Protein AF-A0A4Y2CKQ8-F1 (afdb_monomer_lite)

pLDDT: mean 80.63, std 14.11, range [35.09, 95.0]

Structure (mmCIF, N/CA/C/O backbone):
data_AF-A0A4Y2CKQ8-F1
#
_entry.id   AF-A0A4Y2CKQ8-F1
#
loop_
_atom_site.group_PDB
_atom_site.id
_atom_site.type_symbol
_atom_site.label_atom_id
_atom_site.label_alt_id
_atom_site.label_comp_id
_atom_site.label_asym_id
_atom_site.label_entity_id
_atom_site.label_seq_id
_atom_site.pdbx_PDB_ins_code
_atom_site.Cartn_x
_atom_site.Cartn_y
_atom_site.Cartn_z
_atom_site.occupancy
_atom_site.B_iso_or_equiv
_atom_site.auth_seq_id
_atom_site.auth_comp_id
_atom_site.auth_asym_id
_atom_site.auth_atom_id
_atom_site.pdbx_PDB_model_num
ATOM 1 N N . MET A 1 1 ? -11.958 -5.731 -37.196 1.00 35.09 1 MET A N 1
ATOM 2 C CA . MET A 1 1 ? -10.980 -6.718 -36.691 1.00 35.09 1 MET A CA 1
ATOM 3 C C . MET A 1 1 ? -10.114 -6.032 -35.635 1.00 35.09 1 MET A C 1
ATOM 5 O O . MET A 1 1 ? -9.075 -5.488 -35.963 1.00 35.09 1 MET A O 1
ATOM 9 N N . TYR A 1 2 ? -10.590 -5.958 -34.386 1.00 38.00 2 TYR A N 1
ATOM 10 C CA . TYR A 1 2 ? -9.837 -5.392 -33.255 1.00 38.00 2 TYR A CA 1
ATOM 11 C C . TYR A 1 2 ? -9.271 -6.550 -32.431 1.00 38.00 2 TYR A C 1
ATOM 13 O O . TYR A 1 2 ? -9.840 -6.959 -31.424 1.00 38.00 2 TYR A O 1
ATOM 21 N N . ILE A 1 3 ? -8.181 -7.134 -32.917 1.00 45.41 3 ILE A N 1
ATOM 22 C CA . ILE A 1 3 ? -7.426 -8.175 -32.220 1.00 45.41 3 ILE A CA 1
ATOM 23 C C . ILE A 1 3 ? -6.011 -7.616 -32.101 1.00 45.41 3 ILE A C 1
ATOM 25 O O . ILE A 1 3 ? -5.329 -7.492 -33.111 1.00 45.41 3 ILE A O 1
ATOM 29 N N . GLY A 1 4 ? -5.588 -7.200 -30.905 1.00 40.81 4 GLY A N 1
ATOM 30 C CA . GLY A 1 4 ? -4.192 -6.782 -30.728 1.00 40.81 4 GLY A CA 1
ATOM 31 C C . GLY A 1 4 ? -3.801 -6.175 -29.383 1.00 40.81 4 GLY A C 1
ATOM 32 O O . GLY A 1 4 ? -2.689 -6.411 -28.935 1.00 40.81 4 GLY A O 1
ATOM 33 N N . PHE A 1 5 ? -4.685 -5.451 -28.692 1.00 41.44 5 PHE A N 1
ATOM 34 C CA . PHE A 1 5 ? -4.258 -4.675 -27.510 1.00 41.44 5 PHE A CA 1
ATOM 35 C C . PHE A 1 5 ? -4.561 -5.316 -26.156 1.00 41.44 5 PHE A C 1
ATOM 37 O O . PHE A 1 5 ? -4.099 -4.831 -25.129 1.00 41.44 5 PHE A O 1
ATOM 44 N N . LYS A 1 6 ? -5.297 -6.432 -26.123 1.00 44.38 6 LYS A N 1
ATOM 45 C CA . LYS A 1 6 ? -5.608 -7.093 -24.848 1.00 44.38 6 LYS A CA 1
ATOM 46 C C . LYS A 1 6 ? -4.371 -7.741 -24.201 1.00 44.38 6 LYS A C 1
ATOM 48 O O . LYS A 1 6 ? -4.338 -7.857 -22.990 1.00 44.38 6 LYS A O 1
ATOM 53 N N . ASN A 1 7 ? -3.345 -8.063 -24.999 1.00 49.75 7 ASN A N 1
ATOM 54 C CA . ASN A 1 7 ? -2.094 -8.687 -24.540 1.00 49.75 7 ASN A CA 1
ATOM 55 C C . ASN A 1 7 ? -0.895 -7.717 -24.497 1.00 49.75 7 ASN A C 1
ATOM 57 O O . ASN A 1 7 ? 0.187 -8.101 -24.056 1.00 49.75 7 ASN A O 1
ATOM 61 N N . SER A 1 8 ? -1.038 -6.476 -24.984 1.00 53.62 8 SER A N 1
ATOM 62 C CA . SER A 1 8 ? 0.080 -5.521 -25.022 1.00 53.62 8 SER A CA 1
ATOM 63 C C . SER A 1 8 ? 0.384 -4.929 -23.646 1.00 53.62 8 SER A C 1
ATOM 65 O O . SER A 1 8 ? 1.539 -4.633 -23.367 1.00 53.62 8 SER A O 1
ATOM 67 N N . GLY A 1 9 ? -0.625 -4.792 -22.777 1.00 56.56 9 GLY A N 1
ATOM 68 C CA . GLY A 1 9 ? -0.438 -4.357 -21.387 1.00 56.56 9 GLY A CA 1
ATOM 69 C C . GLY A 1 9 ? 0.451 -5.324 -20.606 1.00 56.56 9 GLY A C 1
ATOM 70 O O . GLY A 1 9 ? 1.481 -4.918 -20.072 1.00 56.56 9 GLY A O 1
ATOM 71 N N . ASP A 1 10 ? 0.119 -6.614 -20.648 1.00 58.12 10 ASP A N 1
ATOM 72 C CA . ASP A 1 10 ? 0.863 -7.682 -19.968 1.00 58.12 10 ASP A CA 1
ATOM 73 C C . ASP A 1 10 ? 2.298 -7.823 -20.496 1.00 58.12 10 ASP A C 1
ATOM 75 O O . ASP A 1 10 ? 3.238 -8.064 -19.735 1.00 58.12 10 ASP A O 1
ATOM 79 N N . TYR A 1 11 ? 2.489 -7.650 -21.809 1.00 62.44 11 TYR A N 1
ATOM 80 C CA . TYR A 1 11 ? 3.812 -7.671 -22.432 1.00 62.44 11 TYR A CA 1
ATOM 81 C C . TYR A 1 11 ? 4.660 -6.460 -22.017 1.00 62.44 11 TYR A C 1
ATOM 83 O O . TYR A 1 11 ? 5.824 -6.621 -21.649 1.00 62.44 11 TYR A O 1
ATOM 91 N N . CYS A 1 12 ? 4.073 -5.260 -21.995 1.00 63.34 12 CYS A N 1
ATOM 92 C CA . CYS A 1 12 ? 4.738 -4.054 -21.503 1.00 63.34 12 CYS A CA 1
ATOM 93 C C . CYS A 1 12 ? 5.095 -4.160 -20.013 1.00 63.34 12 CYS A C 1
ATOM 95 O O . CYS A 1 12 ? 6.179 -3.731 -19.624 1.00 63.34 12 CYS A O 1
ATOM 97 N N . LEU A 1 13 ? 4.234 -4.772 -19.193 1.00 62.81 13 LEU A N 1
ATOM 98 C CA . LEU A 1 13 ? 4.495 -5.032 -17.773 1.00 62.81 13 LEU A CA 1
ATOM 99 C C . LEU A 1 13 ? 5.676 -5.993 -17.579 1.00 62.81 13 LEU A C 1
ATOM 101 O O . LEU A 1 13 ? 6.570 -5.708 -16.782 1.00 62.81 13 LEU A O 1
ATOM 105 N N . LYS A 1 14 ? 5.733 -7.090 -18.346 1.00 66.69 14 LYS A N 1
ATOM 106 C CA . LYS A 1 14 ? 6.870 -8.029 -18.323 1.00 66.69 14 LYS A CA 1
ATOM 107 C C . LYS A 1 14 ? 8.178 -7.373 -18.773 1.00 66.69 14 LYS A C 1
ATOM 109 O O . LYS A 1 14 ? 9.193 -7.520 -18.100 1.00 66.69 14 LYS A O 1
ATOM 114 N N . LEU A 1 15 ? 8.153 -6.602 -19.861 1.00 68.38 15 LEU A N 1
ATOM 115 C CA . LEU A 1 15 ? 9.333 -5.876 -20.343 1.00 68.38 15 LEU A CA 1
ATOM 116 C C . LEU A 1 15 ? 9.811 -4.816 -19.351 1.00 68.38 15 LEU A C 1
ATOM 118 O O . LEU A 1 15 ? 11.014 -4.690 -19.120 1.00 68.38 15 LEU A O 1
ATOM 122 N N . PHE A 1 16 ? 8.882 -4.070 -18.746 1.00 69.38 16 PHE A N 1
ATOM 123 C CA . PHE A 1 16 ? 9.215 -3.117 -17.695 1.00 69.38 16 PHE A CA 1
ATOM 124 C C . PHE A 1 16 ? 9.885 -3.829 -16.520 1.00 69.38 16 PHE A C 1
ATOM 126 O O . PHE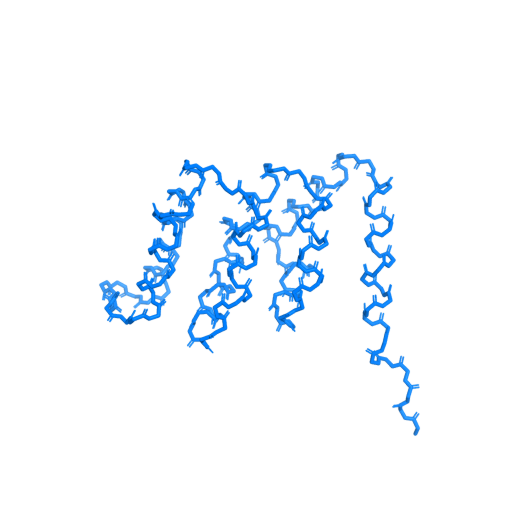 A 1 16 ? 10.899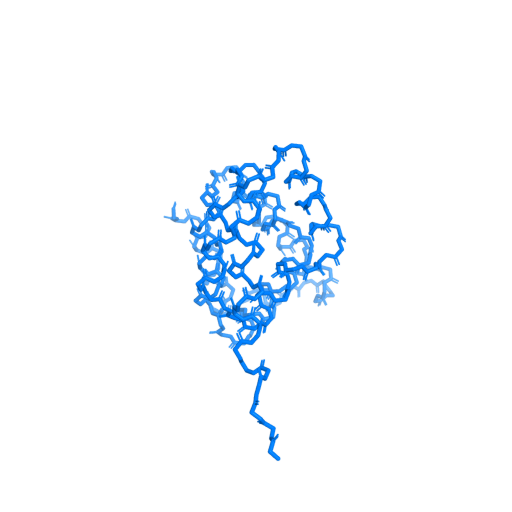 -3.344 -16.043 1.00 69.38 16 PHE A O 1
ATOM 133 N N . GLN A 1 17 ? 9.392 -4.997 -16.101 1.00 65.50 17 GLN A N 1
ATOM 134 C CA . GLN A 1 17 ? 9.978 -5.784 -15.009 1.00 65.50 17 GLN A CA 1
ATOM 135 C C . GLN A 1 17 ? 11.398 -6.279 -15.326 1.00 65.50 17 GLN A C 1
ATOM 137 O O . GLN A 1 17 ? 12.309 -6.063 -14.521 1.00 65.50 17 GLN A O 1
ATOM 142 N N . ASP A 1 18 ? 11.612 -6.877 -16.502 1.00 70.00 18 ASP A N 1
ATOM 143 C CA . ASP A 1 18 ? 12.933 -7.356 -16.936 1.00 70.00 18 ASP A CA 1
ATOM 144 C C . ASP A 1 18 ? 13.947 -6.215 -17.034 1.00 70.00 18 ASP A C 1
ATOM 146 O O . ASP A 1 18 ? 15.119 -6.367 -16.671 1.00 70.00 18 ASP A O 1
ATOM 150 N N . PHE A 1 19 ? 13.492 -5.054 -17.504 1.00 71.62 19 PHE A N 1
ATOM 151 C CA . PHE A 1 19 ? 14.312 -3.857 -17.566 1.00 71.62 19 PHE A CA 1
ATOM 152 C C . PHE A 1 19 ? 14.570 -3.298 -16.164 1.00 71.62 19 PHE A C 1
ATOM 154 O O . PHE A 1 19 ? 15.720 -3.051 -15.814 1.00 71.62 19 PHE A O 1
ATOM 161 N N . PHE A 1 20 ? 13.541 -3.178 -15.323 1.00 71.31 20 PHE A N 1
ATOM 162 C CA . PHE A 1 20 ? 13.616 -2.582 -13.989 1.00 71.31 20 PHE A CA 1
ATOM 163 C C . PHE A 1 20 ? 14.602 -3.310 -13.073 1.00 71.31 20 PHE A C 1
ATOM 165 O O . PHE A 1 20 ? 15.344 -2.660 -12.339 1.00 71.31 20 PHE A O 1
ATOM 172 N N . LEU A 1 21 ? 14.697 -4.640 -13.164 1.00 68.88 21 LEU A N 1
ATOM 173 C CA . LEU A 1 21 ? 15.694 -5.417 -12.416 1.00 68.88 21 LEU A CA 1
ATOM 174 C C . LEU A 1 21 ? 17.140 -5.149 -12.864 1.00 68.88 21 LEU A C 1
ATOM 176 O O . LEU A 1 21 ? 18.066 -5.310 -12.070 1.00 68.88 21 LEU A O 1
ATOM 180 N N . ARG A 1 22 ? 17.341 -4.717 -14.114 1.00 77.56 22 ARG A N 1
ATOM 181 C CA . ARG A 1 22 ? 18.652 -4.362 -14.685 1.00 77.56 22 ARG A CA 1
ATOM 182 C C . ARG A 1 22 ? 19.009 -2.887 -14.479 1.00 77.56 22 ARG A C 1
ATOM 184 O O . ARG A 1 22 ? 20.152 -2.501 -14.714 1.00 77.56 22 ARG A O 1
ATOM 191 N N . ILE A 1 23 ? 18.058 -2.063 -14.035 1.00 76.25 23 ILE A N 1
ATOM 192 C CA . ILE A 1 23 ? 18.274 -0.641 -13.765 1.00 76.25 23 ILE A CA 1
ATOM 193 C C . ILE A 1 23 ? 19.117 -0.461 -12.478 1.00 76.25 23 ILE A C 1
ATOM 195 O O . ILE A 1 23 ? 18.841 -1.099 -11.448 1.00 76.25 23 ILE A O 1
ATOM 199 N N . PRO A 1 24 ? 20.109 0.455 -12.477 1.00 79.25 24 PRO A N 1
ATOM 200 C CA . PRO A 1 24 ? 20.878 0.783 -11.278 1.00 79.25 24 PRO A CA 1
ATOM 201 C C . PRO A 1 24 ? 19.993 1.238 -10.100 1.00 79.25 24 PRO A C 1
ATOM 203 O O . PRO A 1 24 ? 18.932 1.839 -10.273 1.00 79.25 24 PRO A O 1
ATOM 206 N N . CYS A 1 25 ? 20.416 0.946 -8.868 1.00 73.88 25 CYS A N 1
ATOM 207 C CA . CYS A 1 25 ? 19.588 1.130 -7.667 1.00 73.88 25 CYS A CA 1
ATOM 208 C C . CYS A 1 25 ? 19.095 2.576 -7.446 1.00 73.88 25 CYS A C 1
ATOM 210 O O . CYS A 1 25 ? 17.968 2.781 -7.000 1.00 73.88 25 CYS A O 1
ATOM 212 N N . ASN A 1 26 ? 19.894 3.581 -7.807 1.00 77.56 26 ASN A N 1
ATOM 213 C CA . ASN A 1 26 ? 19.533 4.999 -7.713 1.00 77.56 26 ASN A CA 1
ATOM 214 C C . ASN A 1 26 ? 18.331 5.365 -8.603 1.00 77.56 26 ASN A C 1
ATOM 216 O O . ASN A 1 26 ? 17.440 6.092 -8.170 1.00 77.56 26 ASN A O 1
ATOM 220 N N . PHE A 1 27 ? 18.259 4.825 -9.818 1.00 77.44 27 PHE A N 1
ATOM 221 C CA . PHE A 1 27 ? 17.125 5.040 -10.716 1.00 77.44 27 PHE A CA 1
ATOM 222 C C . PHE A 1 27 ? 15.854 4.356 -10.202 1.00 77.44 27 PHE A C 1
ATOM 224 O O . PHE A 1 27 ? 14.775 4.938 -10.295 1.00 77.44 27 PHE A O 1
ATOM 231 N N . ARG A 1 28 ? 15.972 3.167 -9.593 1.00 79.19 28 ARG A N 1
ATOM 232 C CA . ARG A 1 28 ? 14.834 2.491 -8.943 1.00 79.19 28 ARG A CA 1
ATOM 233 C C . ARG A 1 28 ? 14.283 3.300 -7.768 1.00 79.19 28 ARG A C 1
ATOM 235 O O . ARG A 1 28 ? 13.069 3.423 -7.632 1.00 79.19 28 ARG A O 1
ATOM 242 N N . LYS A 1 29 ? 15.157 3.915 -6.966 1.00 79.50 29 LYS A N 1
ATOM 243 C CA . LYS A 1 29 ? 14.746 4.817 -5.880 1.00 79.50 29 LYS A CA 1
ATOM 244 C C . LYS A 1 29 ? 13.993 6.042 -6.409 1.00 79.50 29 LYS A C 1
ATOM 246 O O . LYS A 1 29 ? 12.899 6.323 -5.933 1.00 79.50 29 LYS A O 1
ATOM 251 N N . ASN A 1 30 ? 14.526 6.700 -7.440 1.00 84.38 30 ASN A N 1
ATOM 252 C CA . ASN A 1 30 ? 13.866 7.846 -8.079 1.00 84.38 30 ASN A CA 1
ATOM 253 C C . ASN A 1 30 ? 12.501 7.475 -8.675 1.00 84.38 30 ASN A C 1
ATOM 255 O O . ASN A 1 30 ? 11.574 8.283 -8.663 1.00 84.38 30 ASN A O 1
ATOM 259 N N . PHE A 1 31 ? 12.374 6.258 -9.208 1.00 83.25 31 PHE A N 1
ATOM 260 C CA . PHE A 1 31 ? 11.101 5.742 -9.692 1.00 83.25 31 PHE A CA 1
ATOM 261 C C . PHE A 1 31 ? 10.088 5.602 -8.548 1.00 83.25 31 PHE A C 1
ATOM 263 O O . PHE A 1 31 ? 8.991 6.136 -8.650 1.00 83.25 31 PHE A O 1
ATOM 270 N N . VAL A 1 32 ? 10.474 4.984 -7.428 1.00 84.81 32 VAL A N 1
ATOM 271 C CA . VAL A 1 32 ? 9.609 4.869 -6.239 1.00 84.81 32 VAL A CA 1
ATOM 272 C C . VAL A 1 32 ? 9.210 6.242 -5.695 1.00 84.81 32 VAL A C 1
ATOM 274 O O . VAL A 1 32 ? 8.055 6.442 -5.334 1.00 84.81 32 VAL A O 1
ATOM 277 N N . ASP A 1 33 ? 10.132 7.207 -5.671 1.00 87.12 33 ASP A N 1
ATOM 278 C CA . ASP A 1 33 ? 9.829 8.578 -5.248 1.00 87.12 33 ASP A CA 1
ATOM 279 C C . ASP A 1 33 ? 8.745 9.214 -6.130 1.00 87.12 33 ASP A C 1
ATOM 281 O O . ASP A 1 33 ? 7.812 9.833 -5.614 1.00 87.12 33 ASP A O 1
ATOM 285 N N . ARG A 1 34 ? 8.821 9.005 -7.452 1.00 85.38 34 ARG A N 1
ATOM 286 C CA . ARG A 1 34 ? 7.784 9.456 -8.389 1.00 85.38 34 ARG A CA 1
ATOM 287 C C . ARG A 1 34 ? 6.455 8.746 -8.175 1.00 85.38 34 ARG A C 1
ATOM 289 O O . ARG A 1 34 ? 5.433 9.425 -8.175 1.00 85.38 34 ARG A O 1
ATOM 296 N N . GLU A 1 35 ? 6.464 7.432 -7.969 1.00 84.44 35 GLU A N 1
ATOM 297 C CA . GLU A 1 35 ? 5.244 6.668 -7.682 1.00 84.44 35 GLU A CA 1
ATOM 298 C C . GLU A 1 35 ? 4.554 7.201 -6.419 1.00 84.44 35 GLU A C 1
ATOM 300 O O . GLU A 1 35 ? 3.367 7.516 -6.449 1.00 84.44 35 GLU A O 1
ATOM 305 N N . CYS A 1 36 ? 5.307 7.427 -5.340 1.00 84.69 36 CYS A N 1
ATOM 306 C CA . CYS A 1 36 ? 4.771 7.990 -4.101 1.00 84.69 36 CYS A CA 1
ATOM 307 C C . CYS A 1 36 ? 4.216 9.416 -4.270 1.00 84.69 36 CYS A C 1
ATOM 309 O O . CYS A 1 36 ? 3.264 9.787 -3.581 1.00 84.69 36 CYS A O 1
ATOM 311 N N . GLN A 1 37 ? 4.822 10.234 -5.139 1.00 86.12 37 GLN A N 1
ATOM 312 C CA . GLN A 1 37 ? 4.446 11.637 -5.319 1.00 86.12 37 GLN A CA 1
ATOM 313 C C . GLN A 1 37 ? 3.263 11.817 -6.275 1.00 86.12 37 GLN A C 1
ATOM 315 O O . GLN A 1 37 ? 2.359 12.611 -6.000 1.00 86.12 37 GLN A O 1
ATOM 320 N N . TYR A 1 38 ? 3.267 11.102 -7.397 1.00 80.81 38 TYR A N 1
ATOM 321 C CA . TYR A 1 38 ? 2.353 11.357 -8.508 1.00 80.81 38 TYR A CA 1
ATOM 322 C C . TYR A 1 38 ? 1.321 10.257 -8.727 1.00 80.81 38 TYR A C 1
ATOM 324 O O . TYR A 1 38 ? 0.305 10.564 -9.342 1.00 80.81 38 TYR A O 1
ATOM 332 N N . GLY A 1 39 ? 1.547 9.040 -8.215 1.00 69.69 39 GLY A N 1
ATOM 333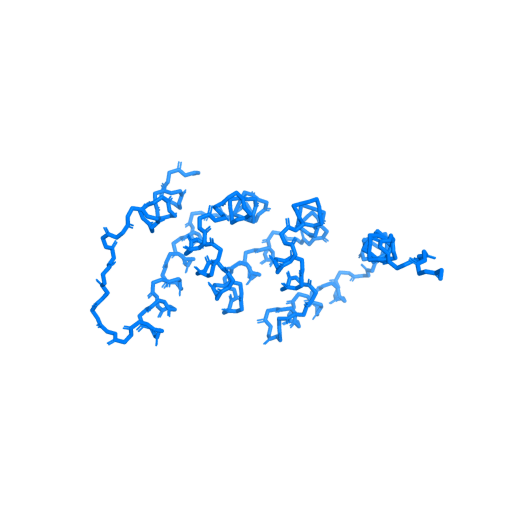 C CA . GLY A 1 39 ? 0.633 7.920 -8.420 1.00 69.69 39 GLY A CA 1
ATOM 334 C C . GLY A 1 39 ? 0.558 7.532 -9.897 1.00 69.69 39 GLY A C 1
ATOM 335 O O . GLY A 1 39 ? -0.334 7.970 -10.621 1.00 69.69 39 GLY A O 1
ATOM 336 N N . SER A 1 40 ? 1.545 6.775 -10.387 1.00 77.75 40 SER A N 1
ATOM 337 C CA . SER A 1 40 ? 1.672 6.471 -11.818 1.00 77.75 40 SER A CA 1
ATOM 338 C C . SER A 1 40 ? 1.441 4.999 -12.131 1.00 77.75 40 SER A C 1
ATOM 340 O O . SER A 1 40 ? 0.310 4.567 -12.355 1.00 77.75 40 SER A O 1
ATOM 342 N N . HIS A 1 41 ? 2.507 4.214 -12.211 1.00 80.94 41 HIS A N 1
ATOM 343 C CA . HIS A 1 41 ? 2.429 2.836 -12.656 1.00 80.94 41 HIS A CA 1
ATOM 344 C C . HIS A 1 41 ? 1.795 1.932 -11.598 1.00 80.94 41 HIS A C 1
ATOM 346 O O . HIS A 1 41 ? 0.981 1.071 -11.927 1.00 80.94 41 HIS A O 1
ATOM 352 N N . PHE A 1 42 ? 2.132 2.143 -10.327 1.00 84.00 42 PHE A N 1
ATOM 353 C CA . PHE A 1 42 ? 1.601 1.349 -9.228 1.00 84.00 42 PHE A CA 1
ATOM 354 C C . PHE A 1 42 ? 0.094 1.570 -9.045 1.00 84.00 42 PHE A C 1
ATOM 356 O O . PHE A 1 42 ? -0.656 0.610 -8.877 1.00 84.00 42 PHE A O 1
ATOM 363 N N . ASP A 1 43 ? -0.364 2.814 -9.190 1.00 84.25 43 ASP A N 1
ATOM 364 C CA . ASP A 1 43 ? -1.787 3.167 -9.163 1.00 84.25 43 ASP A CA 1
ATOM 365 C C . ASP A 1 43 ? -2.563 2.487 -10.294 1.00 84.25 43 ASP A C 1
ATOM 367 O O . ASP A 1 43 ? -3.668 1.985 -10.077 1.00 84.25 43 ASP A O 1
ATOM 371 N N . PHE A 1 44 ? -1.973 2.404 -11.492 1.00 84.50 44 PHE A N 1
ATOM 372 C CA . PHE A 1 44 ? -2.570 1.663 -12.599 1.00 84.50 44 PHE A CA 1
ATOM 373 C C . PHE A 1 44 ? -2.731 0.178 -12.257 1.00 84.50 44 PHE A C 1
ATOM 375 O O . PHE A 1 44 ? -3.825 -0.358 -12.428 1.00 84.50 44 PHE A O 1
ATOM 382 N N . ILE A 1 45 ? -1.685 -0.465 -11.723 1.00 86.38 45 ILE A N 1
ATOM 383 C CA . ILE A 1 45 ? -1.729 -1.876 -11.308 1.00 86.38 45 ILE A CA 1
ATOM 384 C C . ILE A 1 45 ? -2.833 -2.095 -10.255 1.00 86.38 45 ILE A C 1
ATOM 386 O O . ILE A 1 45 ? -3.617 -3.040 -10.366 1.00 86.38 45 ILE A O 1
ATOM 390 N N . LEU A 1 46 ? -2.943 -1.199 -9.266 1.00 88.56 46 LEU A N 1
ATOM 391 C CA . LEU A 1 46 ? -3.998 -1.243 -8.248 1.00 88.56 46 LEU A CA 1
ATOM 392 C C . LEU A 1 46 ? -5.397 -1.053 -8.846 1.00 88.56 46 LEU A C 1
ATOM 394 O O . LEU A 1 46 ? -6.338 -1.722 -8.421 1.00 88.56 46 LEU A O 1
ATOM 398 N N . ALA A 1 47 ? -5.550 -0.155 -9.820 1.00 86.19 47 ALA A N 1
ATOM 399 C CA . ALA A 1 47 ? -6.830 0.139 -10.460 1.00 86.19 47 ALA A CA 1
ATOM 400 C C . ALA A 1 47 ? -7.360 -1.030 -11.302 1.00 86.19 47 ALA A C 1
ATOM 402 O O . ALA A 1 47 ? -8.573 -1.235 -11.355 1.00 86.19 47 ALA A O 1
ATOM 403 N N . VAL A 1 48 ? -6.468 -1.794 -11.943 1.00 86.94 48 VAL A N 1
ATOM 404 C CA . VAL A 1 48 ? -6.837 -2.998 -12.707 1.00 86.94 48 VAL A CA 1
ATOM 405 C C . VAL A 1 48 ? -6.868 -4.273 -11.856 1.00 86.94 48 VAL A C 1
ATOM 407 O O . VAL A 1 48 ? -7.209 -5.331 -12.377 1.00 86.94 48 VAL A O 1
ATOM 410 N N . GLU A 1 49 ? -6.560 -4.174 -10.557 1.00 90.88 49 GLU A N 1
ATOM 411 C CA . GLU A 1 49 ? -6.557 -5.288 -9.597 1.00 90.88 49 GLU A CA 1
ATOM 412 C C . GLU A 1 49 ? -5.622 -6.456 -10.011 1.00 90.88 49 GLU A C 1
ATOM 414 O O . GLU A 1 49 ? -5.882 -7.617 -9.689 1.00 90.88 49 GLU A O 1
ATOM 419 N N . ASP A 1 50 ? -4.517 -6.167 -10.714 1.00 87.69 50 ASP A N 1
ATOM 420 C CA . ASP A 1 50 ? -3.577 -7.184 -11.217 1.00 87.69 50 ASP A CA 1
ATOM 421 C C . ASP A 1 50 ? -2.610 -7.657 -10.117 1.00 87.69 50 ASP A C 1
ATOM 423 O O . ASP A 1 50 ? -1.541 -7.085 -9.883 1.00 87.69 50 ASP A O 1
ATOM 427 N N . ILE A 1 51 ? -3.006 -8.736 -9.438 1.00 91.12 51 ILE A N 1
ATOM 428 C CA . ILE A 1 51 ? -2.260 -9.356 -8.333 1.00 91.12 51 ILE A CA 1
ATOM 429 C C . ILE A 1 51 ? -0.865 -9.819 -8.760 1.00 91.12 51 ILE A C 1
ATOM 431 O O . ILE A 1 51 ? 0.090 -9.640 -8.004 1.00 91.12 51 ILE A O 1
ATOM 435 N N . GLU A 1 52 ? -0.723 -10.403 -9.950 1.00 88.12 52 GLU A N 1
ATOM 436 C CA . GLU A 1 52 ? 0.570 -10.927 -10.390 1.00 88.12 52 GLU A CA 1
ATOM 437 C C . GLU A 1 52 ? 1.559 -9.775 -10.603 1.00 88.12 52 GLU A C 1
ATOM 439 O O . GLU A 1 52 ? 2.710 -9.834 -10.157 1.00 88.12 52 GLU A O 1
ATOM 444 N N . SER A 1 53 ? 1.096 -8.687 -11.219 1.00 85.00 53 SER A N 1
ATOM 445 C CA . SER A 1 53 ? 1.906 -7.483 -11.377 1.00 85.00 53 SER A CA 1
ATOM 446 C C . SER A 1 53 ? 2.236 -6.815 -10.044 1.00 85.00 53 SER A C 1
ATOM 448 O O . SER A 1 53 ? 3.366 -6.347 -9.894 1.00 85.00 53 SER A O 1
ATOM 450 N N . LEU A 1 54 ? 1.329 -6.821 -9.055 1.00 89.81 54 LEU A N 1
ATOM 451 C CA . LEU A 1 54 ? 1.629 -6.336 -7.700 1.00 89.81 54 LEU A CA 1
ATOM 452 C C . LEU A 1 54 ? 2.774 -7.125 -7.065 1.00 89.81 54 LEU A C 1
ATOM 454 O O . LEU A 1 54 ? 3.767 -6.531 -6.643 1.00 89.81 54 LEU A O 1
ATOM 458 N N . GLU A 1 55 ? 2.675 -8.455 -7.025 1.00 90.69 55 GLU A N 1
ATOM 459 C CA . GLU A 1 55 ? 3.707 -9.305 -6.420 1.00 90.69 55 GLU A CA 1
ATOM 460 C C . GLU A 1 55 ? 5.071 -9.087 -7.081 1.00 90.69 55 GLU A C 1
ATOM 462 O O . GLU A 1 55 ? 6.095 -8.935 -6.408 1.00 90.69 55 GLU A O 1
ATOM 467 N N . ARG A 1 56 ? 5.095 -9.017 -8.415 1.00 83.88 56 ARG A N 1
ATOM 468 C CA . ARG A 1 56 ? 6.327 -8.755 -9.162 1.00 83.88 56 ARG A CA 1
ATOM 469 C C . ARG A 1 56 ? 6.874 -7.349 -8.905 1.00 83.88 56 ARG A C 1
ATOM 471 O O . ARG A 1 56 ? 8.087 -7.200 -8.756 1.00 83.88 56 ARG A O 1
ATOM 478 N N . PHE A 1 57 ? 6.013 -6.336 -8.814 1.00 85.75 57 PHE A N 1
ATOM 479 C CA . PHE A 1 57 ? 6.413 -4.965 -8.499 1.00 85.75 57 PHE A CA 1
ATOM 480 C C . PHE A 1 57 ? 7.064 -4.878 -7.116 1.00 85.75 57 PHE A C 1
ATOM 482 O O . PHE A 1 57 ? 8.175 -4.373 -6.991 1.00 85.75 57 PHE A O 1
ATOM 489 N N . PHE A 1 58 ? 6.438 -5.445 -6.081 1.00 89.50 58 PHE A N 1
ATOM 490 C CA . PHE A 1 58 ? 7.014 -5.451 -4.735 1.00 89.50 58 PHE A CA 1
ATOM 491 C C . PHE A 1 58 ? 8.356 -6.190 -4.681 1.00 89.50 58 PHE A C 1
ATOM 493 O O . PHE A 1 58 ? 9.286 -5.724 -4.023 1.00 89.50 58 PHE A O 1
ATOM 500 N N . ARG A 1 59 ? 8.514 -7.305 -5.406 1.00 87.06 59 ARG A N 1
ATOM 501 C CA . ARG A 1 59 ? 9.788 -8.048 -5.460 1.00 87.06 59 ARG A CA 1
ATOM 502 C C . ARG A 1 59 ? 10.935 -7.259 -6.090 1.00 87.06 59 ARG A C 1
ATOM 504 O O . ARG A 1 59 ? 12.088 -7.543 -5.773 1.00 87.06 59 ARG A O 1
ATOM 511 N N . SER A 1 60 ? 10.644 -6.289 -6.954 1.00 82.44 60 SER A N 1
ATOM 512 C CA . SER A 1 60 ? 11.662 -5.545 -7.702 1.00 82.44 60 SER A CA 1
ATOM 513 C C . SER A 1 60 ? 12.267 -4.360 -6.926 1.00 82.44 60 SER A C 1
ATOM 515 O O . SER A 1 60 ? 13.348 -3.867 -7.276 1.00 82.44 60 SER A O 1
ATOM 517 N N . VAL A 1 61 ? 11.606 -3.937 -5.843 1.00 84.56 61 VAL A N 1
ATOM 518 C CA . VAL A 1 61 ? 12.025 -2.836 -4.964 1.00 84.56 61 VAL A CA 1
ATOM 519 C C . VAL A 1 61 ? 12.505 -3.340 -3.595 1.00 84.56 61 VAL A C 1
ATOM 521 O O . VAL A 1 61 ? 12.130 -4.427 -3.143 1.00 84.56 61 VAL A O 1
ATOM 524 N N . ASP A 1 62 ? 13.356 -2.561 -2.923 1.00 87.50 62 ASP A N 1
ATOM 525 C CA . ASP A 1 62 ? 13.857 -2.878 -1.578 1.00 87.50 62 ASP A CA 1
ATOM 526 C C . ASP A 1 62 ? 12.799 -2.665 -0.481 1.00 87.50 62 ASP A C 1
ATOM 528 O O . ASP A 1 62 ? 11.778 -2.020 -0.700 1.00 87.50 62 ASP A O 1
ATOM 532 N N . ALA A 1 63 ? 13.034 -3.213 0.715 1.00 88.88 63 ALA A N 1
ATOM 533 C CA . ALA A 1 63 ? 12.065 -3.178 1.814 1.00 88.88 63 ALA A CA 1
ATOM 534 C C . ALA A 1 63 ? 11.638 -1.751 2.215 1.00 88.88 63 ALA A C 1
ATOM 536 O O . ALA A 1 63 ? 10.455 -1.512 2.459 1.00 88.88 63 ALA A O 1
ATOM 537 N N . ALA A 1 64 ? 12.568 -0.791 2.223 1.00 89.50 64 ALA A N 1
ATOM 538 C CA . ALA A 1 64 ? 12.262 0.590 2.590 1.00 89.50 64 ALA A CA 1
ATOM 539 C C . ALA A 1 64 ? 11.367 1.260 1.537 1.00 89.50 64 ALA A C 1
ATOM 541 O O . ALA A 1 64 ? 10.419 1.969 1.876 1.00 89.50 64 ALA A O 1
ATOM 542 N N . ALA A 1 65 ? 11.625 1.005 0.254 1.00 90.06 65 ALA A N 1
ATOM 543 C CA . ALA A 1 65 ? 10.768 1.451 -0.835 1.00 90.06 65 ALA A CA 1
ATOM 544 C C . ALA A 1 65 ? 9.351 0.868 -0.731 1.00 90.06 65 ALA A C 1
ATOM 546 O O . ALA A 1 65 ? 8.380 1.610 -0.881 1.00 90.06 65 ALA A O 1
ATOM 547 N N . ARG A 1 66 ? 9.215 -0.428 -0.417 1.00 92.31 66 ARG A N 1
ATOM 548 C CA . ARG A 1 66 ? 7.904 -1.084 -0.256 1.00 92.31 66 ARG A CA 1
ATOM 549 C C . ARG A 1 66 ? 7.059 -0.437 0.835 1.00 92.31 66 ARG A C 1
ATOM 551 O O . ARG A 1 66 ? 5.887 -0.154 0.601 1.00 92.31 66 ARG A O 1
ATOM 558 N N . ALA A 1 67 ? 7.660 -0.176 1.996 1.00 92.69 67 ALA A N 1
ATOM 559 C CA . ALA A 1 67 ? 6.982 0.495 3.099 1.00 92.69 67 ALA A CA 1
ATOM 560 C C . ALA A 1 67 ? 6.522 1.902 2.693 1.00 92.69 67 ALA A C 1
ATOM 562 O O . ALA A 1 67 ? 5.358 2.259 2.870 1.00 92.69 67 ALA A O 1
ATOM 563 N N . ARG A 1 68 ? 7.405 2.682 2.057 1.00 92.81 68 ARG A N 1
ATOM 564 C CA . ARG A 1 68 ? 7.077 4.035 1.581 1.00 92.81 68 ARG A CA 1
ATOM 565 C C . ARG A 1 68 ? 5.927 4.055 0.575 1.00 92.81 68 ARG A C 1
ATOM 567 O O . ARG A 1 68 ? 5.104 4.964 0.637 1.00 92.81 68 ARG A O 1
ATOM 574 N N . LEU A 1 69 ? 5.857 3.067 -0.317 1.00 91.88 69 LEU A N 1
ATOM 575 C CA . LEU A 1 69 ? 4.781 2.952 -1.303 1.00 91.88 69 LEU A CA 1
ATOM 576 C C . LEU A 1 69 ? 3.420 2.781 -0.632 1.00 91.88 69 LEU A C 1
ATOM 578 O O . LEU A 1 69 ? 2.513 3.566 -0.902 1.00 91.88 69 LEU A O 1
ATOM 582 N N . VAL A 1 70 ? 3.278 1.810 0.275 1.00 93.31 70 VAL A N 1
ATOM 583 C CA . VAL A 1 70 ? 1.984 1.548 0.933 1.00 93.31 70 VAL A CA 1
ATOM 584 C C . VAL A 1 70 ? 1.562 2.648 1.908 1.00 93.31 70 VAL A C 1
ATOM 586 O O . VAL A 1 70 ? 0.375 2.793 2.181 1.00 93.31 70 VAL A O 1
ATOM 589 N N . LEU A 1 71 ? 2.515 3.452 2.386 1.00 92.69 71 LEU A N 1
ATOM 590 C CA . LEU A 1 71 ? 2.273 4.650 3.197 1.00 92.69 71 LEU A CA 1
ATOM 591 C C . LEU A 1 71 ? 1.911 5.890 2.361 1.00 92.69 71 LEU A C 1
ATOM 593 O O . LEU A 1 71 ? 1.504 6.911 2.918 1.00 92.69 71 LEU A O 1
ATOM 597 N N . SER A 1 72 ? 2.082 5.846 1.037 1.00 91.88 72 SER A N 1
ATOM 598 C CA . SER A 1 72 ? 1.848 7.007 0.179 1.00 91.88 72 SER A CA 1
ATOM 599 C C . SER A 1 72 ? 0.361 7.358 0.089 1.00 91.88 72 SER A C 1
ATOM 601 O O . SER A 1 72 ? -0.512 6.492 0.039 1.00 91.88 72 SER A O 1
ATOM 603 N N . ARG A 1 73 ? 0.057 8.658 0.008 1.00 89.50 73 ARG A N 1
ATOM 604 C CA . ARG A 1 73 ? -1.325 9.165 -0.010 1.00 89.50 73 ARG A CA 1
ATOM 605 C C . ARG A 1 73 ? -2.175 8.557 -1.133 1.00 89.50 73 ARG A C 1
ATOM 607 O O . ARG A 1 73 ? -3.365 8.322 -0.928 1.00 89.50 73 ARG A O 1
ATOM 614 N N . HIS A 1 74 ? -1.580 8.316 -2.300 1.00 89.12 74 HIS A N 1
ATOM 615 C CA . HIS A 1 74 ? -2.268 7.709 -3.445 1.00 89.12 74 HIS A CA 1
ATOM 616 C C . HIS A 1 74 ? -2.659 6.260 -3.161 1.00 89.12 74 HIS A C 1
ATOM 618 O O . HIS A 1 74 ? -3.809 5.876 -3.372 1.00 89.12 74 HIS A O 1
ATOM 624 N N . VAL A 1 75 ? -1.762 5.485 -2.551 1.00 91.31 75 VAL A N 1
ATOM 625 C CA . VAL A 1 75 ? -2.058 4.098 -2.178 1.00 91.31 75 VAL A CA 1
ATOM 626 C C . VAL A 1 75 ? -3.091 4.025 -1.056 1.00 91.31 75 VAL A C 1
ATOM 628 O O . VAL A 1 75 ? -4.004 3.207 -1.141 1.00 91.31 75 VAL A O 1
ATOM 631 N N . LEU A 1 76 ? -3.046 4.924 -0.064 1.00 92.06 76 LEU A N 1
ATOM 632 C CA . LEU A 1 76 ? -4.099 5.012 0.961 1.00 92.06 76 LEU A CA 1
ATOM 633 C C . LEU A 1 76 ? -5.471 5.302 0.328 1.00 92.06 76 LEU A C 1
ATOM 635 O O . LEU A 1 76 ? -6.464 4.655 0.659 1.00 92.06 76 LEU A O 1
ATOM 639 N N . LYS A 1 77 ? -5.527 6.213 -0.651 1.00 91.12 77 LYS A N 1
ATOM 640 C CA . LYS A 1 77 ? -6.740 6.469 -1.439 1.00 91.12 77 LYS A CA 1
ATOM 641 C C . LYS A 1 77 ? -7.224 5.204 -2.161 1.00 91.12 77 LYS A C 1
ATOM 643 O O . LYS A 1 77 ? -8.414 4.894 -2.118 1.00 91.12 77 LYS A O 1
ATOM 648 N N . HIS A 1 78 ? -6.329 4.439 -2.782 1.00 92.06 78 HIS A N 1
ATOM 649 C CA . HIS A 1 78 ? -6.685 3.170 -3.423 1.00 92.06 78 HIS A CA 1
ATOM 650 C C . HIS A 1 78 ? -7.181 2.118 -2.426 1.00 92.06 78 HIS A C 1
ATOM 652 O O . HIS A 1 78 ? -8.202 1.481 -2.681 1.00 92.06 78 HIS A O 1
ATOM 658 N N . PHE A 1 79 ? -6.524 1.964 -1.275 1.00 92.56 79 PHE A N 1
ATOM 659 C CA . PHE A 1 79 ? -6.967 1.054 -0.217 1.00 92.56 79 PHE A CA 1
ATOM 660 C C . PHE A 1 79 ? -8.370 1.399 0.262 1.00 92.56 79 PHE A C 1
ATOM 662 O O . PHE A 1 79 ? -9.204 0.502 0.381 1.00 92.56 79 PHE A O 1
ATOM 669 N N . TYR A 1 80 ? -8.667 2.687 0.448 1.00 90.44 80 TYR A N 1
ATOM 670 C CA . TYR A 1 80 ? -10.014 3.138 0.778 1.00 90.44 80 TYR A CA 1
ATOM 671 C C . TYR A 1 80 ? -11.046 2.643 -0.246 1.00 90.44 80 TYR A C 1
ATOM 673 O O . TYR A 1 80 ? -12.027 1.996 0.133 1.00 90.44 80 TYR A O 1
ATOM 681 N N . TYR A 1 81 ? -10.818 2.874 -1.544 1.00 90.31 81 TYR A N 1
ATOM 682 C CA . TYR A 1 81 ? -11.747 2.434 -2.590 1.00 90.31 81 TYR A CA 1
ATOM 683 C C . TYR A 1 81 ? -11.870 0.911 -2.677 1.00 90.31 81 TYR A C 1
ATOM 685 O O . TYR A 1 81 ? -12.983 0.393 -2.794 1.00 90.31 81 TYR A O 1
ATOM 693 N N . LEU A 1 82 ? -10.752 0.185 -2.601 1.00 91.50 82 LEU A N 1
ATOM 694 C CA . LEU A 1 82 ? -10.730 -1.275 -2.682 1.00 91.50 82 LEU A CA 1
ATOM 695 C C . LEU A 1 82 ? -11.484 -1.902 -1.503 1.00 91.50 82 LEU A C 1
ATOM 697 O O . LEU A 1 82 ? -12.383 -2.718 -1.716 1.00 91.50 82 LEU A O 1
ATOM 701 N N . ILE A 1 83 ? -11.204 -1.471 -0.269 1.00 89.62 83 ILE A N 1
ATOM 702 C CA . ILE A 1 83 ? -11.903 -1.953 0.933 1.00 89.62 83 ILE A CA 1
ATOM 703 C C . ILE A 1 83 ? -13.393 -1.610 0.857 1.00 89.62 83 ILE A C 1
ATOM 705 O O . ILE A 1 83 ? -14.242 -2.469 1.112 1.00 89.62 83 ILE A O 1
ATOM 709 N N . SER A 1 84 ? -13.734 -0.394 0.423 1.00 86.69 84 SER A N 1
ATOM 710 C CA . SER A 1 84 ? -15.127 0.041 0.263 1.00 86.69 84 SER A CA 1
ATOM 711 C C . SER A 1 84 ? -15.901 -0.842 -0.720 1.00 86.69 84 SER A C 1
ATOM 713 O O . SER A 1 84 ? -17.068 -1.166 -0.476 1.00 86.69 84 SER A O 1
ATOM 715 N N . ARG A 1 85 ? -15.241 -1.322 -1.780 1.00 88.94 85 ARG A N 1
ATOM 716 C CA . ARG A 1 85 ? -15.794 -2.257 -2.777 1.00 88.94 85 ARG A CA 1
ATOM 717 C C . ARG A 1 85 ? -15.643 -3.736 -2.402 1.00 88.94 85 ARG A C 1
ATOM 719 O O . ARG A 1 85 ? -15.908 -4.597 -3.236 1.00 88.94 85 ARG A O 1
ATOM 726 N N . SER A 1 86 ? -15.242 -4.042 -1.167 1.00 86.94 86 SER A N 1
ATOM 727 C CA . SER A 1 86 ? -15.005 -5.410 -0.682 1.00 86.94 86 SER A CA 1
ATOM 728 C C . SER A 1 86 ? -13.901 -6.166 -1.448 1.00 86.94 86 SER A C 1
ATOM 730 O O . SER A 1 86 ? -13.861 -7.395 -1.421 1.00 86.94 86 SER A O 1
ATOM 732 N N . ARG A 1 87 ? -12.973 -5.452 -2.097 1.00 89.44 87 ARG A N 1
ATOM 733 C CA . ARG A 1 87 ? -11.791 -5.985 -2.805 1.00 89.44 87 ARG A CA 1
ATOM 734 C C . ARG A 1 87 ? -10.594 -6.137 -1.866 1.00 89.44 87 ARG A C 1
ATOM 736 O O . ARG A 1 87 ? -9.499 -5.640 -2.114 1.00 89.44 87 ARG A O 1
ATOM 743 N N . TRP A 1 88 ? -10.829 -6.803 -0.739 1.00 89.38 88 TRP A N 1
ATOM 744 C CA . TRP A 1 88 ? -9.836 -6.967 0.324 1.00 89.38 88 TRP A CA 1
ATOM 745 C C . TRP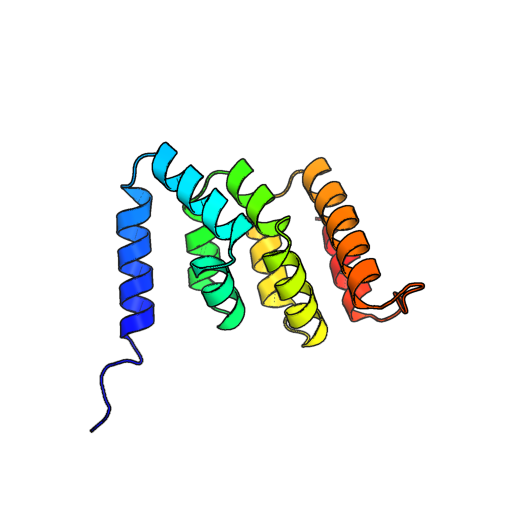 A 1 88 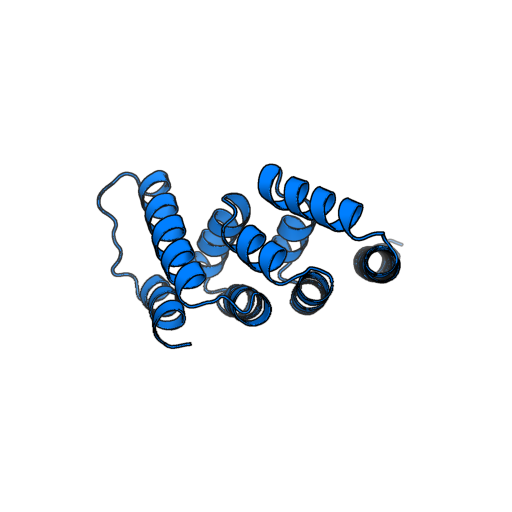? -8.584 -7.733 -0.131 1.00 89.38 88 TRP A C 1
ATOM 747 O O . TRP A 1 88 ? -7.476 -7.395 0.266 1.00 89.38 88 TRP A O 1
ATOM 757 N N . ASN A 1 89 ? -8.758 -8.733 -0.995 1.00 92.44 89 ASN A N 1
ATOM 758 C CA . ASN A 1 89 ? -7.689 -9.597 -1.498 1.00 92.44 89 ASN A CA 1
ATOM 759 C C . ASN A 1 89 ? -6.526 -8.815 -2.132 1.00 92.44 89 ASN A C 1
ATOM 761 O O . ASN A 1 89 ? -5.374 -9.198 -1.963 1.00 92.44 89 ASN A O 1
ATOM 765 N N . VAL A 1 90 ? -6.813 -7.709 -2.825 1.00 94.19 90 VAL A N 1
ATOM 766 C CA . VAL A 1 90 ? -5.784 -6.867 -3.456 1.00 94.19 90 VAL A CA 1
ATOM 767 C C . VAL A 1 90 ? -4.972 -6.121 -2.394 1.00 94.19 90 VAL A C 1
ATOM 769 O O . VAL A 1 90 ? -3.745 -6.095 -2.447 1.00 94.19 90 VAL A O 1
ATOM 772 N N . VAL A 1 91 ? -5.652 -5.562 -1.388 1.00 93.44 91 VAL A N 1
ATOM 773 C CA . VAL A 1 91 ? -5.008 -4.859 -0.266 1.00 93.44 91 VAL A CA 1
ATOM 774 C C . VAL A 1 91 ? -4.144 -5.818 0.546 1.00 93.44 91 VAL A C 1
ATOM 776 O O . VAL A 1 91 ? -3.007 -5.494 0.873 1.00 93.44 91 VAL A O 1
ATOM 779 N N . GLU A 1 92 ? -4.647 -7.020 0.816 1.00 93.75 92 GLU A N 1
ATOM 780 C CA . GLU A 1 92 ? -3.920 -8.057 1.547 1.00 93.75 92 GLU A CA 1
ATOM 781 C C . GLU A 1 92 ? -2.597 -8.432 0.867 1.00 93.75 92 GLU A C 1
ATOM 783 O O . GLU A 1 92 ? -1.567 -8.505 1.538 1.00 93.75 92 GLU A O 1
ATOM 788 N N . VAL A 1 93 ? -2.593 -8.589 -0.463 1.00 95.00 93 VAL A N 1
ATOM 789 C CA . VAL A 1 93 ? -1.364 -8.839 -1.235 1.00 95.00 93 VAL A CA 1
ATOM 790 C C . VAL A 1 93 ? -0.373 -7.693 -1.054 1.00 95.00 93 VAL A C 1
ATOM 792 O O . VAL A 1 93 ? 0.787 -7.948 -0.737 1.00 95.00 93 VAL A O 1
ATOM 795 N N . CYS A 1 94 ? -0.812 -6.437 -1.173 1.00 94.44 94 CYS A N 1
ATOM 796 C CA . CYS A 1 94 ? 0.074 -5.288 -0.975 1.00 94.44 94 CYS A CA 1
ATOM 797 C C . CYS A 1 94 ? 0.721 -5.287 0.414 1.00 94.44 94 CYS A C 1
ATOM 799 O O . CYS A 1 94 ? 1.929 -5.089 0.526 1.00 94.44 94 CYS A O 1
ATOM 801 N N . LEU A 1 95 ? -0.057 -5.531 1.471 1.00 94.12 95 LEU A N 1
ATOM 802 C CA . LEU A 1 95 ? 0.463 -5.538 2.841 1.00 94.12 95 LEU A CA 1
ATOM 803 C C . LEU A 1 95 ? 1.421 -6.712 3.085 1.00 94.12 95 LEU A C 1
ATOM 805 O O . LEU A 1 95 ? 2.475 -6.534 3.701 1.00 94.12 95 LEU A O 1
ATOM 809 N N . ARG A 1 96 ? 1.087 -7.897 2.562 1.00 94.06 96 ARG A N 1
ATOM 810 C CA . ARG A 1 96 ? 1.921 -9.101 2.660 1.00 94.06 96 ARG A CA 1
ATOM 811 C C . ARG A 1 96 ? 3.256 -8.920 1.941 1.00 94.06 96 ARG A C 1
ATOM 813 O O . ARG A 1 96 ? 4.307 -9.220 2.504 1.00 94.06 96 ARG A O 1
ATOM 820 N N . GLU A 1 97 ? 3.229 -8.419 0.710 1.00 94.25 97 GLU A N 1
ATOM 821 C CA . GLU A 1 97 ? 4.437 -8.226 -0.097 1.00 94.25 97 GLU A CA 1
ATOM 822 C C . GLU A 1 97 ? 5.288 -7.047 0.391 1.00 94.25 97 GLU A C 1
ATOM 824 O O . GLU A 1 97 ? 6.520 -7.077 0.272 1.00 94.25 97 GLU A O 1
ATOM 829 N N . ALA A 1 98 ? 4.660 -6.044 1.015 1.00 93.00 98 ALA A N 1
ATOM 830 C CA . ALA A 1 98 ? 5.377 -4.941 1.635 1.00 93.00 98 ALA A CA 1
ATOM 831 C C . ALA A 1 98 ? 6.245 -5.382 2.821 1.00 93.00 98 ALA A C 1
ATOM 833 O O . ALA A 1 98 ? 7.266 -4.745 3.074 1.00 93.00 98 ALA A O 1
ATOM 834 N N . ARG A 1 99 ? 5.884 -6.487 3.498 1.00 92.38 99 ARG A N 1
ATOM 835 C CA . ARG A 1 99 ? 6.615 -7.052 4.649 1.00 92.38 99 ARG A CA 1
ATOM 836 C C . ARG A 1 99 ? 6.941 -5.995 5.709 1.00 92.38 99 ARG A C 1
ATOM 838 O O . ARG A 1 99 ? 8.080 -5.873 6.153 1.00 92.38 99 ARG A O 1
ATOM 845 N N . LEU A 1 100 ? 5.927 -5.215 6.075 1.00 92.19 100 LEU A N 1
ATOM 846 C CA . LEU A 1 100 ? 6.066 -4.097 7.004 1.00 92.19 100 LEU A CA 1
ATOM 847 C C . LEU A 1 100 ? 6.566 -4.557 8.376 1.00 92.19 100 LEU A C 1
ATOM 849 O O . LEU A 1 100 ? 6.055 -5.546 8.918 1.00 92.19 100 LEU A O 1
ATOM 853 N N . SER A 1 101 ? 7.508 -3.798 8.945 1.00 92.00 101 SER A N 1
ATOM 854 C CA . SER A 1 101 ? 7.895 -3.933 10.350 1.00 92.00 101 SER A CA 1
ATOM 855 C C . SER A 1 101 ? 6.739 -3.527 11.266 1.00 92.00 101 SER A C 1
ATOM 857 O O . SER A 1 101 ? 5.749 -2.940 10.822 1.00 92.00 101 SER A O 1
ATOM 859 N N . ARG A 1 102 ? 6.863 -3.803 12.567 1.00 90.94 102 ARG A N 1
ATOM 860 C CA . ARG A 1 102 ? 5.864 -3.366 13.547 1.00 90.94 102 ARG A CA 1
ATOM 861 C C . ARG A 1 102 ? 5.688 -1.845 13.520 1.00 90.94 102 ARG A C 1
ATOM 863 O O . ARG A 1 102 ? 4.563 -1.361 13.493 1.00 90.94 102 ARG A O 1
ATOM 870 N N . GLU A 1 103 ? 6.790 -1.106 13.461 1.00 92.81 103 GLU A N 1
ATOM 871 C CA . GLU A 1 103 ? 6.788 0.357 13.411 1.00 92.81 103 GLU A CA 1
ATOM 872 C C . GLU A 1 103 ? 6.116 0.875 12.136 1.00 92.81 103 GLU A C 1
ATOM 874 O O . GLU A 1 103 ? 5.312 1.803 12.196 1.00 92.81 103 GLU A O 1
ATOM 879 N N . ASP A 1 104 ? 6.398 0.269 10.980 1.00 93.81 104 ASP A N 1
ATOM 880 C CA . ASP A 1 104 ? 5.789 0.692 9.716 1.00 93.81 104 ASP A CA 1
ATOM 881 C C . ASP A 1 104 ? 4.292 0.363 9.640 1.00 93.81 104 ASP A C 1
ATOM 883 O O . ASP A 1 104 ? 3.535 1.086 8.991 1.00 93.81 104 ASP A O 1
ATOM 887 N N . ARG A 1 105 ? 3.833 -0.683 10.333 1.00 92.00 105 ARG A N 1
ATOM 888 C CA . ARG A 1 105 ? 2.399 -0.991 10.450 1.00 92.00 105 ARG A CA 1
ATOM 889 C C . ARG A 1 105 ? 1.660 0.010 11.318 1.00 92.00 105 ARG A C 1
ATOM 891 O O . ARG A 1 105 ? 0.573 0.430 10.928 1.00 92.00 105 ARG A O 1
ATOM 898 N N . GLU A 1 106 ? 2.246 0.422 12.441 1.00 92.31 106 GLU A N 1
ATOM 899 C CA . GLU A 1 106 ? 1.672 1.493 13.263 1.00 92.31 106 GLU A CA 1
ATOM 900 C C . GLU A 1 106 ? 1.614 2.804 12.473 1.00 92.31 106 GLU A C 1
ATOM 902 O O . GLU A 1 106 ? 0.563 3.438 12.403 1.00 92.31 106 GLU A O 1
ATOM 907 N N . ARG A 1 107 ? 2.687 3.148 11.744 1.00 94.19 107 ARG A N 1
ATOM 908 C CA . ARG A 1 107 ? 2.681 4.301 10.828 1.00 94.19 107 ARG A CA 1
ATOM 909 C C . ARG A 1 107 ? 1.590 4.196 9.771 1.00 94.19 107 ARG A C 1
ATOM 911 O O . ARG A 1 107 ? 0.950 5.195 9.459 1.00 94.19 107 ARG A O 1
ATOM 918 N N . LEU A 1 108 ? 1.365 3.007 9.209 1.00 93.94 108 LEU A N 1
ATOM 919 C CA . LEU A 1 108 ? 0.309 2.794 8.221 1.00 93.94 108 LEU A CA 1
ATOM 920 C C . LEU A 1 108 ? -1.077 2.959 8.839 1.00 93.94 108 LEU A C 1
ATOM 922 O O . LEU A 1 108 ? -1.935 3.602 8.237 1.00 93.94 108 LEU A O 1
ATOM 926 N N . LYS A 1 109 ? -1.289 2.421 10.040 1.00 91.12 109 LYS A N 1
ATOM 927 C CA . LYS A 1 109 ? -2.527 2.591 10.800 1.00 91.12 109 LYS A CA 1
ATOM 928 C C . LYS A 1 109 ? -2.804 4.074 11.047 1.00 91.12 109 LYS A C 1
ATOM 930 O O . LYS A 1 109 ? -3.885 4.546 10.702 1.00 91.12 109 LYS A O 1
ATOM 935 N N . GLU A 1 110 ? -1.828 4.818 11.561 1.00 91.62 110 GLU A N 1
ATOM 936 C CA . GLU A 1 110 ? -1.928 6.264 11.799 1.00 91.62 110 GLU A CA 1
ATOM 937 C C . GLU A 1 110 ? -2.181 7.054 10.511 1.00 91.62 110 GLU A C 1
ATOM 939 O O . GLU A 1 110 ? -3.122 7.846 10.446 1.00 91.62 110 GLU A O 1
ATOM 944 N N . ALA A 1 111 ? -1.393 6.805 9.461 1.00 91.56 111 ALA A N 1
ATOM 945 C CA . ALA A 1 111 ? -1.533 7.487 8.178 1.00 91.56 111 ALA A CA 1
ATOM 946 C C . ALA A 1 111 ? -2.904 7.226 7.543 1.00 91.56 111 ALA A C 1
ATOM 948 O O . ALA A 1 111 ? -3.530 8.148 7.015 1.00 91.56 111 ALA A O 1
ATOM 949 N N . PHE A 1 112 ? -3.402 5.990 7.623 1.00 89.88 112 PHE A N 1
ATOM 950 C CA . PHE A 1 112 ? -4.711 5.633 7.092 1.00 89.88 112 PHE A CA 1
ATOM 951 C C . PHE A 1 112 ? -5.843 6.255 7.915 1.00 89.88 112 PHE A C 1
ATOM 953 O O . PHE A 1 112 ? -6.751 6.839 7.334 1.00 89.88 112 PHE A O 1
ATOM 960 N N . MET A 1 113 ? -5.775 6.232 9.251 1.00 87.06 113 MET A N 1
ATOM 961 C CA . MET A 1 113 ? -6.743 6.938 10.109 1.00 87.06 113 MET A CA 1
ATOM 962 C C . MET A 1 113 ? -6.766 8.449 9.833 1.00 87.06 113 MET A C 1
ATOM 964 O O . MET A 1 113 ? -7.841 9.049 9.736 1.00 87.06 113 MET A O 1
ATOM 968 N N . GLY A 1 114 ? -5.594 9.063 9.655 1.00 87.75 114 GLY A N 1
ATOM 969 C CA . GLY A 1 114 ? -5.477 10.467 9.264 1.00 87.75 114 GLY A CA 1
ATOM 970 C C . GLY A 1 114 ? -6.094 10.740 7.890 1.00 87.75 114 GLY A C 1
ATOM 971 O O . GLY A 1 114 ? -6.871 11.682 7.737 1.00 87.75 114 GLY A O 1
ATOM 972 N N . TYR A 1 115 ? -5.818 9.881 6.902 1.00 86.62 115 TYR A N 1
ATOM 973 C CA . TYR A 1 115 ? -6.416 9.970 5.568 1.00 86.62 115 TYR A CA 1
ATOM 974 C C . TYR A 1 115 ? -7.943 9.892 5.617 1.00 86.62 115 TYR A C 1
ATOM 976 O O . TYR A 1 115 ? -8.625 10.722 5.023 1.00 86.62 115 TYR A O 1
ATOM 984 N N . LEU A 1 116 ? -8.475 8.927 6.360 1.00 84.44 116 LEU A N 1
ATOM 985 C CA . LEU A 1 116 ? -9.905 8.716 6.527 1.00 84.44 116 LEU A CA 1
ATOM 986 C C . LEU A 1 116 ? -10.608 9.921 7.178 1.00 84.44 116 LEU A C 1
ATOM 988 O O . LEU A 1 116 ? -11.657 10.358 6.708 1.00 84.44 116 LEU A O 1
ATOM 992 N N . THR A 1 117 ? -9.989 10.510 8.204 1.00 84.38 117 THR A N 1
ATOM 993 C CA . THR A 1 117 ? -10.503 11.712 8.884 1.00 84.38 117 THR A CA 1
ATOM 994 C C . THR A 1 117 ? -10.604 12.902 7.925 1.00 84.38 117 THR A C 1
ATOM 996 O O . THR A 1 117 ? -11.573 13.659 7.979 1.00 84.38 117 THR A O 1
ATOM 999 N N . LEU A 1 118 ? -9.633 13.044 7.015 1.00 83.88 118 LEU A N 1
ATOM 1000 C CA . LEU A 1 118 ? -9.613 14.097 5.996 1.00 83.88 118 LEU A CA 1
ATOM 1001 C C . LEU A 1 118 ? -10.735 13.956 4.960 1.00 83.88 118 LEU A C 1
ATOM 1003 O O . LEU A 1 118 ? -11.229 14.972 4.477 1.00 83.88 118 LEU A O 1
ATOM 1007 N N . ILE A 1 119 ? -11.106 12.729 4.579 1.00 80.50 119 ILE A N 1
ATOM 1008 C CA . ILE A 1 119 ? -12.079 12.497 3.499 1.00 80.50 119 ILE A CA 1
ATOM 1009 C C . ILE A 1 119 ? -13.527 12.353 3.983 1.00 80.50 119 ILE A C 1
ATOM 1011 O O . ILE A 1 119 ? -14.433 12.707 3.235 1.00 80.50 119 ILE A O 1
ATOM 1015 N N . GLU A 1 120 ? -13.765 11.861 5.204 1.00 71.06 120 GLU A N 1
ATOM 1016 C CA . GLU A 1 120 ? -15.125 11.620 5.723 1.00 71.06 120 GLU A CA 1
ATOM 1017 C C . GLU A 1 120 ? -15.679 12.766 6.591 1.00 71.06 120 GLU A C 1
ATOM 1019 O O . GLU A 1 120 ? -16.821 12.691 7.033 1.00 71.06 120 GLU A O 1
ATOM 1024 N N . GLY A 1 121 ? -14.927 13.857 6.781 1.00 60.56 121 GLY A N 1
ATOM 1025 C CA . GLY A 1 121 ? -15.471 15.103 7.337 1.00 60.56 121 GLY A CA 1
ATOM 1026 C C . GLY A 1 121 ? -15.674 15.141 8.857 1.00 60.56 121 GLY A C 1
ATOM 1027 O O . GLY A 1 121 ? -16.579 15.831 9.312 1.00 60.56 121 GLY A O 1
ATOM 1028 N N . GLY A 1 122 ? -14.811 14.478 9.637 1.00 54.22 122 GLY A N 1
ATOM 1029 C CA . GLY A 1 122 ? -14.806 14.548 11.109 1.00 54.22 122 GLY A CA 1
ATOM 1030 C C . GLY A 1 122 ? -15.883 13.693 11.802 1.00 54.22 122 GLY A C 1
ATOM 1031 O O . GLY A 1 122 ? -17.045 13.710 11.425 1.00 54.22 122 GLY A O 1
ATOM 1032 N N . GLU A 1 123 ? -15.458 12.939 12.826 1.00 51.38 123 GLU A N 1
ATOM 1033 C CA . GLU A 1 123 ? -16.198 11.885 13.554 1.00 51.38 123 GLU A CA 1
ATOM 1034 C C . GLU A 1 123 ? -16.789 10.770 12.677 1.00 51.38 123 GLU A C 1
ATOM 1036 O O . GLU A 1 123 ? -17.957 10.705 12.298 1.00 51.38 123 GLU A O 1
ATOM 1041 N N . MET A 1 124 ? -15.911 9.822 12.383 1.00 56.56 124 MET A N 1
ATOM 1042 C CA . MET A 1 124 ? -16.152 8.697 11.503 1.00 56.56 124 MET A CA 1
ATOM 1043 C C . MET A 1 124 ? -17.137 7.658 12.049 1.00 56.56 124 MET A C 1
ATOM 1045 O O . MET A 1 124 ? -17.048 7.200 13.192 1.00 56.56 124 MET A O 1
ATOM 1049 N N . LYS A 1 125 ? -17.954 7.111 11.140 1.00 52.97 125 LYS A N 1
ATOM 1050 C CA . LYS A 1 125 ? -18.596 5.795 11.290 1.00 52.97 125 LYS A CA 1
ATOM 1051 C C . LYS A 1 125 ? -17.552 4.674 11.126 1.00 52.97 125 LYS A C 1
ATOM 1053 O O . LYS A 1 125 ? -17.683 3.810 10.264 1.00 52.97 125 LYS A O 1
ATOM 1058 N N . PHE A 1 126 ? -16.549 4.616 12.005 1.00 55.38 126 PHE A N 1
ATOM 1059 C CA . PHE A 1 126 ? -15.528 3.549 12.059 1.00 55.38 126 PHE A CA 1
ATOM 1060 C C . PHE A 1 126 ? -16.097 2.137 12.323 1.00 55.38 126 PHE A C 1
ATOM 1062 O O . PHE A 1 126 ? -15.363 1.154 12.356 1.00 55.38 126 PHE A O 1
ATOM 1069 N N . LYS A 1 127 ? -17.414 2.006 12.512 1.00 54.53 127 LYS A N 1
ATOM 1070 C CA . LYS A 1 127 ? -18.094 0.766 12.908 1.00 54.53 127 LYS A CA 1
ATOM 1071 C C . LYS A 1 127 ? -18.582 -0.094 11.739 1.00 54.53 127 LYS A C 1
ATOM 1073 O O . LYS A 1 127 ? -19.419 -0.968 11.947 1.00 54.53 127 LYS A O 1
ATOM 1078 N N . THR A 1 128 ? -18.111 0.119 10.510 1.00 67.44 128 THR A N 1
ATOM 1079 C CA . THR A 1 128 ? -18.410 -0.844 9.438 1.00 67.44 128 THR A CA 1
ATOM 1080 C C . THR A 1 128 ? -17.424 -2.006 9.488 1.00 67.44 128 THR A C 1
ATOM 1082 O O . THR A 1 128 ? -16.215 -1.788 9.450 1.00 67.44 128 THR A O 1
ATOM 1085 N N . GLN A 1 129 ? -17.947 -3.234 9.473 1.00 69.94 129 GLN A N 1
ATOM 1086 C CA . GLN A 1 129 ? -17.199 -4.502 9.481 1.00 69.94 129 GLN A CA 1
ATOM 1087 C C . GLN A 1 129 ? -16.011 -4.547 8.496 1.00 69.94 129 GLN A C 1
ATOM 1089 O O . GLN A 1 129 ? -15.018 -5.231 8.740 1.00 69.94 129 GLN A O 1
ATOM 1094 N N . LYS A 1 130 ? -16.091 -3.796 7.389 1.00 73.44 130 LYS A N 1
ATOM 1095 C CA . LYS A 1 130 ? -15.040 -3.694 6.367 1.00 73.44 130 LYS A CA 1
ATOM 1096 C C . LYS A 1 130 ? -13.724 -3.121 6.911 1.00 73.44 130 LYS A C 1
ATOM 1098 O O . LYS A 1 130 ? -12.666 -3.656 6.596 1.00 73.44 130 LYS A O 1
ATOM 1103 N N . TRP A 1 131 ? -13.785 -2.085 7.752 1.00 79.25 131 TRP A N 1
ATOM 1104 C CA . TRP A 1 131 ? -12.592 -1.443 8.320 1.00 79.25 131 TRP A CA 1
ATOM 1105 C C . TRP A 1 131 ? -11.986 -2.263 9.456 1.00 79.25 131 TRP A C 1
ATOM 1107 O O . TRP A 1 131 ? -10.766 -2.334 9.577 1.00 79.25 131 TRP A O 1
ATOM 1117 N N . THR A 1 132 ? -12.825 -2.950 10.238 1.00 82.12 132 THR A N 1
ATOM 1118 C CA . THR A 1 132 ? -12.382 -3.836 11.324 1.00 82.12 132 THR A CA 1
ATOM 1119 C C . THR A 1 132 ? -11.398 -4.891 10.822 1.00 82.12 132 THR A C 1
ATOM 1121 O O . THR A 1 132 ? -10.375 -5.121 11.460 1.00 82.12 132 THR A O 1
ATOM 1124 N N . ARG A 1 133 ? -11.654 -5.483 9.646 1.00 84.81 133 ARG A N 1
ATOM 1125 C CA . ARG A 1 133 ? -10.746 -6.469 9.040 1.00 84.81 133 ARG A CA 1
ATOM 1126 C C . ARG A 1 133 ? -9.372 -5.877 8.708 1.00 84.81 133 ARG A C 1
ATOM 1128 O O . ARG A 1 133 ? -8.369 -6.539 8.953 1.00 84.81 133 ARG A O 1
ATOM 1135 N N . PHE A 1 134 ? -9.322 -4.651 8.180 1.00 85.69 134 PHE A N 1
ATOM 1136 C CA . PHE A 1 134 ? -8.058 -3.984 7.848 1.00 85.69 134 PHE A CA 1
ATOM 1137 C C . PHE A 1 134 ? -7.218 -3.708 9.093 1.00 85.69 134 PHE A C 1
ATOM 1139 O O . PHE A 1 134 ? -6.051 -4.083 9.140 1.00 85.69 134 PHE A O 1
ATOM 1146 N N . PHE A 1 135 ? -7.820 -3.109 10.121 1.00 84.94 135 PHE A N 1
ATOM 1147 C CA . PHE A 1 135 ? -7.088 -2.774 11.341 1.00 84.94 135 PHE A CA 1
ATOM 1148 C C . PHE A 1 135 ? -6.639 -4.018 12.112 1.00 84.94 135 PHE A C 1
ATOM 1150 O O . PHE A 1 135 ? -5.492 -4.072 12.542 1.00 84.94 135 PHE A O 1
ATOM 1157 N N . HIS A 1 136 ? -7.476 -5.057 12.179 1.00 86.38 136 HIS A N 1
ATOM 1158 C CA . HIS A 1 136 ? -7.086 -6.332 12.782 1.00 86.38 136 HIS A CA 1
ATOM 1159 C C . HIS A 1 136 ? -5.900 -6.983 12.049 1.00 86.38 136 HIS A C 1
ATOM 1161 O O . HIS A 1 136 ? -5.014 -7.555 12.679 1.00 86.38 136 HIS A O 1
ATOM 1167 N N . PHE A 1 137 ? -5.848 -6.899 10.713 1.00 85.69 137 PHE A N 1
ATOM 1168 C CA . PHE A 1 137 ? -4.712 -7.427 9.951 1.00 85.69 137 PHE A CA 1
ATOM 1169 C C . PHE A 1 137 ? -3.395 -6.741 10.342 1.00 85.69 137 PHE A C 1
ATOM 1171 O O . P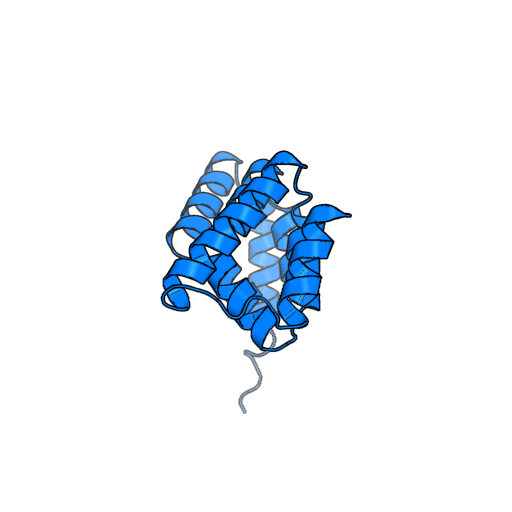HE A 1 137 ? -2.376 -7.417 10.485 1.00 85.69 137 PHE A O 1
ATOM 1178 N N . LEU A 1 138 ? -3.407 -5.421 10.547 1.00 85.31 138 LEU A N 1
ATOM 1179 C CA . LEU A 1 138 ? -2.209 -4.669 10.935 1.00 85.31 138 LEU A CA 1
ATOM 1180 C C . LEU A 1 138 ? -1.728 -5.003 12.356 1.00 85.31 138 LEU A C 1
ATOM 1182 O O . LEU A 1 138 ? -0.523 -4.968 12.601 1.00 85.31 138 LEU A O 1
ATOM 1186 N N . GLU A 1 139 ? -2.646 -5.365 13.255 1.00 79.94 139 GLU A N 1
ATOM 1187 C CA . GLU A 1 139 ? -2.355 -5.684 14.660 1.00 79.94 139 GLU A CA 1
ATOM 1188 C C . GLU A 1 139 ? -1.830 -7.114 14.874 1.00 79.94 139 GLU A C 1
ATOM 1190 O O . GLU A 1 139 ? -1.041 -7.334 15.792 1.00 79.94 139 GLU A O 1
ATOM 1195 N N . CYS A 1 140 ? -2.238 -8.084 14.045 1.00 69.62 140 CYS A N 1
ATOM 1196 C CA . CYS A 1 140 ? -1.980 -9.512 14.299 1.00 69.62 140 CYS A CA 1
ATOM 1197 C C . CYS A 1 140 ? -1.024 -10.226 13.325 1.00 69.62 140 CYS A C 1
ATOM 1199 O O . CYS A 1 140 ? -0.712 -11.391 13.574 1.00 69.62 140 CYS A O 1
ATOM 1201 N N . SER A 1 141 ? -0.615 -9.605 12.211 1.00 58.38 141 SER A N 1
ATOM 1202 C CA . SER A 1 141 ? 0.163 -10.294 11.153 1.00 58.38 141 SER A CA 1
ATOM 1203 C C . SER A 1 141 ? 1.676 -10.292 11.371 1.00 58.38 141 SER A C 1
ATOM 1205 O O . SER A 1 141 ? 2.142 -9.764 12.400 1.00 58.38 141 SER A O 1
#

Foldseek 3Di:
DPPDDVCVVVVVLVVCLVVLLVDDQVVVVVVLVCCLVPVPPVVVCLVVLPLVSLLSNLVSHDLVSLLSNCLRLSNLVSVVVCLVVVVVVSVVSSVVSSVDDLVSLVSSVVSSVVSCCVPVPHDDPCVDPSNVVVNVVSVPD

Secondary structure (DSSP, 8-state):
---SSTTHHHHHHHHHHHHHHHS-HHHHHHHHHHHHHH--HHHHHHHTT-HHHHHHHHHHS-HHHHHHHHTSHHHHHHHHHHHHTT-HHHHHHHHHHHT--HHHHHHHHHHHHHHHHHHHTSS--TT-HHHHHHHHHHHH-

Radius of gyration: 16.1 Å; chains: 1; bounding box: 40×26×51 Å

Sequence (141 aa):
MYIGFKNSGDYCLKLFQDFFLRIPCNFRKNFVDRECQYGSHFDFILAVEDIESLERFFRSVDAAARARLVLSRHVLKHFYYLISRSRWNVVEVCLREARLSREDRERLKEAFMGYLTLIEGGEMKFKTQKWTRFFHFLECS

Organism: Araneus ventricosus (NCBI:txid182803)